Protein AF-A0A6G6X1E9-F1 (afdb_monomer)

Structure (mmCIF, N/CA/C/O backbone):
data_AF-A0A6G6X1E9-F1
#
_entry.id   AF-A0A6G6X1E9-F1
#
loop_
_atom_site.group_PDB
_atom_site.id
_atom_site.type_symbol
_atom_site.label_atom_id
_atom_site.label_alt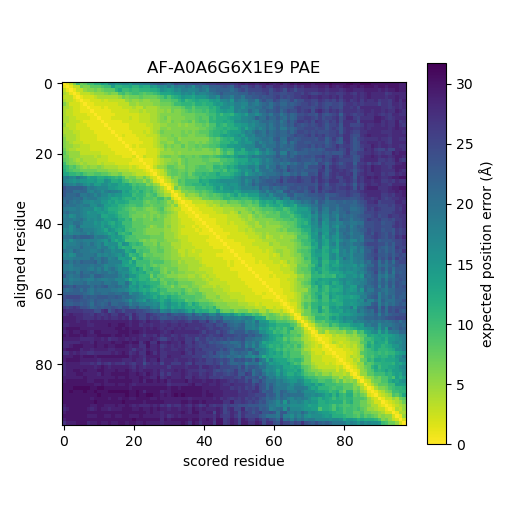_id
_atom_site.label_comp_id
_atom_site.label_asym_id
_atom_site.label_entity_id
_atom_site.label_seq_id
_atom_site.pdbx_PDB_ins_code
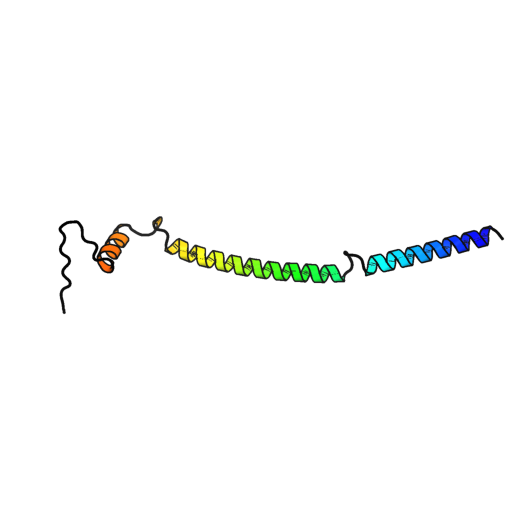_atom_site.Cartn_x
_atom_site.Cartn_y
_atom_site.Cartn_z
_atom_site.occupancy
_atom_site.B_iso_or_equiv
_atom_site.auth_seq_id
_atom_site.auth_comp_id
_atom_site.auth_asym_id
_atom_site.auth_atom_id
_atom_site.pdbx_PDB_model_num
ATOM 1 N N . MET A 1 1 ? 31.049 8.011 -52.464 1.00 60.09 1 MET A N 1
ATOM 2 C CA . MET A 1 1 ? 31.344 7.150 -51.288 1.00 60.09 1 MET A CA 1
ATOM 3 C C . MET A 1 1 ? 30.908 7.737 -49.945 1.00 60.09 1 MET A C 1
ATOM 5 O O . MET A 1 1 ? 30.488 6.960 -49.102 1.00 60.09 1 MET A O 1
ATOM 9 N N . VAL A 1 2 ? 30.981 9.057 -49.725 1.00 70.56 2 VAL A N 1
ATOM 10 C CA . VAL A 1 2 ? 30.655 9.686 -48.423 1.00 70.56 2 VAL A CA 1
ATOM 11 C C . VAL A 1 2 ? 29.183 9.516 -48.015 1.00 70.56 2 VAL A C 1
ATOM 13 O O . VAL A 1 2 ? 28.923 9.141 -46.879 1.00 70.56 2 VAL A O 1
ATOM 16 N N . LYS A 1 3 ? 28.230 9.669 -48.950 1.00 74.31 3 LYS A N 1
ATOM 17 C CA . LYS A 1 3 ? 26.788 9.488 -48.675 1.00 74.31 3 LYS A CA 1
ATOM 18 C C . LYS A 1 3 ? 26.457 8.093 -48.114 1.00 74.31 3 LYS A C 1
ATOM 20 O O . LYS A 1 3 ? 25.870 7.985 -47.052 1.00 74.31 3 LYS A O 1
ATOM 25 N N . ARG A 1 4 ? 26.991 7.030 -48.733 1.00 81.00 4 ARG A N 1
ATOM 26 C CA . ARG A 1 4 ? 26.805 5.638 -48.273 1.00 81.00 4 ARG A CA 1
ATOM 27 C C . ARG A 1 4 ? 27.369 5.370 -46.872 1.00 81.00 4 ARG A C 1
ATOM 29 O O . ARG A 1 4 ? 26.859 4.503 -46.179 1.00 81.00 4 ARG A O 1
ATOM 36 N N . LYS A 1 5 ? 28.436 6.070 -46.463 1.00 83.56 5 LYS A N 1
ATOM 37 C CA . LYS A 1 5 ? 29.004 5.942 -45.109 1.00 83.56 5 LYS A CA 1
ATOM 38 C C . LYS A 1 5 ? 28.134 6.652 -44.070 1.00 83.56 5 LYS A C 1
ATOM 40 O O . LYS A 1 5 ? 27.960 6.119 -42.984 1.00 83.56 5 LYS A O 1
ATOM 45 N N . PHE A 1 6 ? 27.574 7.811 -44.416 1.00 90.94 6 PHE A N 1
ATOM 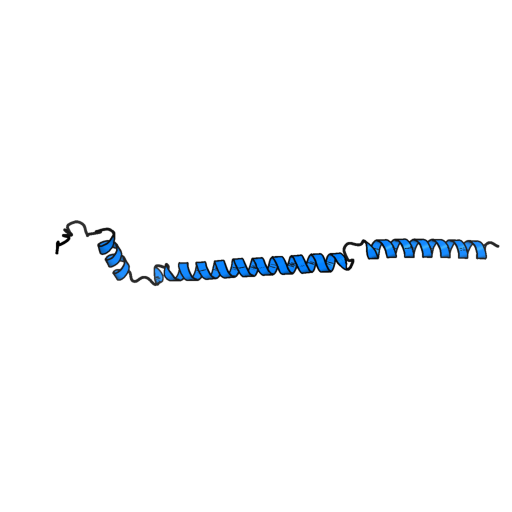46 C CA . PHE A 1 6 ? 26.648 8.546 -43.555 1.00 90.94 6 PHE A CA 1
ATOM 47 C C . PHE A 1 6 ? 25.364 7.747 -43.294 1.00 90.94 6 PHE A C 1
ATOM 49 O O . PHE A 1 6 ? 24.999 7.563 -42.138 1.00 90.94 6 PHE A O 1
ATOM 56 N N . ASP A 1 7 ? 24.758 7.176 -44.339 1.00 90.56 7 ASP A N 1
ATOM 57 C CA . ASP A 1 7 ? 23.531 6.377 -44.203 1.00 90.56 7 ASP A CA 1
ATOM 58 C C . ASP A 1 7 ? 23.735 5.155 -43.288 1.00 90.56 7 ASP A C 1
ATOM 60 O O . ASP A 1 7 ? 22.891 4.852 -42.447 1.00 90.56 7 ASP A O 1
ATOM 64 N N . LEU A 1 8 ? 24.891 4.485 -43.392 1.00 93.25 8 LEU A N 1
ATOM 65 C CA . LEU A 1 8 ? 25.240 3.355 -42.524 1.00 93.25 8 LEU A CA 1
ATOM 66 C C . LEU A 1 8 ? 25.438 3.774 -41.061 1.00 93.25 8 LEU A C 1
ATOM 68 O O . LEU A 1 8 ? 25.020 3.049 -40.160 1.00 93.25 8 LEU A O 1
ATOM 72 N N . ILE A 1 9 ? 26.047 4.937 -40.816 1.00 94.50 9 ILE A N 1
ATOM 73 C CA . ILE A 1 9 ? 26.216 5.476 -39.459 1.00 94.50 9 ILE A CA 1
ATOM 74 C C . ILE A 1 9 ? 24.849 5.799 -38.852 1.00 94.50 9 ILE A C 1
ATOM 76 O O . ILE A 1 9 ? 24.576 5.393 -37.725 1.00 94.50 9 ILE A O 1
ATOM 80 N N . VAL A 1 10 ? 23.974 6.470 -39.604 1.00 94.56 10 VAL A N 1
ATOM 81 C CA . VAL A 1 10 ? 22.617 6.797 -39.145 1.00 94.56 10 VAL A CA 1
ATOM 82 C C . VAL A 1 10 ? 21.832 5.523 -38.830 1.00 94.56 10 VAL A C 1
ATOM 84 O O . VAL A 1 10 ? 21.225 5.434 -37.766 1.00 94.56 10 VAL A O 1
ATOM 87 N N . MET A 1 11 ? 21.903 4.504 -39.692 1.00 95.00 11 MET A N 1
ATOM 88 C CA . MET A 1 11 ? 21.217 3.229 -39.466 1.00 95.00 11 MET A CA 1
ATOM 89 C C . MET A 1 11 ? 21.694 2.527 -38.186 1.00 95.00 11 MET A C 1
ATOM 91 O O . MET A 1 11 ? 20.869 2.061 -37.400 1.00 95.00 11 MET A O 1
ATOM 95 N N . LEU A 1 12 ? 23.008 2.491 -37.938 1.00 96.25 12 LEU A N 1
ATOM 96 C CA . LEU A 1 12 ? 23.573 1.898 -36.721 1.00 96.25 12 LEU A CA 1
ATOM 97 C C . LEU A 1 12 ? 23.166 2.667 -35.460 1.00 96.25 12 LEU A C 1
ATOM 99 O O . LEU A 1 12 ? 22.818 2.050 -34.453 1.00 96.25 12 LEU A O 1
ATOM 103 N N . VAL A 1 13 ? 23.156 4.000 -35.517 1.00 96.38 13 VAL A N 1
ATOM 104 C CA . VAL A 1 13 ? 22.711 4.843 -34.398 1.00 96.38 13 VAL A CA 1
ATOM 105 C C . VAL A 1 13 ? 21.228 4.617 -34.108 1.00 96.38 13 VAL A C 1
ATOM 107 O O . VAL A 1 13 ? 20.861 4.400 -32.954 1.00 96.38 13 VAL A O 1
ATOM 110 N N . CYS A 1 14 ? 20.374 4.595 -35.134 1.00 96.00 14 CYS A N 1
ATOM 111 C CA . CYS A 1 14 ? 18.950 4.307 -34.971 1.00 96.00 14 CYS A CA 1
ATOM 112 C C . CYS A 1 14 ? 18.715 2.917 -34.368 1.00 96.00 14 CYS A C 1
ATOM 114 O O . CYS A 1 14 ? 17.898 2.777 -33.460 1.00 96.00 14 CYS A O 1
ATOM 116 N N . MET A 1 15 ? 19.453 1.901 -34.818 1.00 96.44 15 MET A N 1
ATOM 117 C CA . MET A 1 15 ? 19.347 0.544 -34.280 1.00 96.44 15 MET A CA 1
ATOM 118 C C . MET A 1 15 ? 19.793 0.470 -32.811 1.00 96.44 15 MET A C 1
ATOM 120 O O . MET A 1 15 ? 19.125 -0.173 -32.001 1.00 96.44 15 MET A O 1
ATOM 124 N N . GLY A 1 16 ? 20.863 1.179 -32.442 1.00 96.50 16 GLY A N 1
ATOM 125 C CA . GLY A 1 16 ? 21.309 1.296 -31.052 1.00 96.50 16 GLY A CA 1
ATOM 126 C C . GLY A 1 16 ? 20.283 1.995 -30.156 1.00 96.50 16 GLY A C 1
ATOM 127 O O . GLY A 1 16 ? 19.992 1.512 -29.063 1.00 96.50 16 GLY A O 1
ATOM 128 N N . LEU A 1 17 ? 19.678 3.086 -30.636 1.00 95.62 17 LEU A N 1
ATOM 129 C CA . LEU A 1 17 ? 18.617 3.796 -29.916 1.00 95.62 17 LEU A CA 1
ATOM 130 C C . LEU A 1 17 ? 17.376 2.921 -29.725 1.00 95.62 17 LEU A C 1
ATOM 132 O O . LEU A 1 17 ? 16.846 2.857 -28.620 1.00 95.62 17 LEU A O 1
ATOM 136 N N . LEU A 1 18 ? 16.935 2.209 -30.765 1.00 95.00 18 LEU A N 1
ATOM 137 C CA . LEU A 1 18 ? 15.805 1.280 -30.669 1.00 95.00 18 LEU A CA 1
ATOM 138 C C . LEU A 1 18 ? 16.078 0.153 -29.668 1.00 95.00 18 LEU A C 1
ATOM 140 O O . LEU A 1 18 ? 15.202 -0.166 -28.868 1.00 95.00 18 LEU A O 1
ATOM 144 N N . GLY A 1 19 ? 17.291 -0.407 -29.660 1.00 94.50 19 GLY A N 1
ATOM 145 C CA . GLY A 1 19 ? 17.698 -1.403 -28.667 1.00 94.50 19 GLY A CA 1
ATOM 146 C C . GLY A 1 19 ? 17.699 -0.844 -27.242 1.00 94.50 19 GLY A C 1
ATOM 147 O O . GLY A 1 19 ? 17.144 -1.465 -26.338 1.00 94.50 19 GLY A O 1
ATOM 148 N N . TYR A 1 20 ? 18.254 0.356 -27.047 1.00 90.94 20 TYR A N 1
ATOM 149 C CA . TYR A 1 20 ? 18.279 1.036 -25.751 1.00 90.94 20 TYR A CA 1
ATOM 150 C C . TYR A 1 20 ? 16.868 1.329 -25.228 1.00 90.94 20 TYR A C 1
ATOM 152 O O . TYR A 1 20 ? 16.547 0.971 -24.095 1.00 90.94 20 TYR A O 1
ATOM 160 N N . PHE A 1 21 ? 16.004 1.923 -26.058 1.00 88.88 21 PHE A N 1
ATOM 161 C CA . PHE A 1 21 ? 14.618 2.211 -25.686 1.00 88.88 21 PHE A CA 1
ATOM 162 C C . PHE A 1 21 ? 13.792 0.938 -25.494 1.00 88.88 21 PHE A C 1
ATOM 164 O O . PHE A 1 21 ? 12.970 0.896 -24.584 1.00 88.88 21 PHE A O 1
ATOM 171 N N . GLY A 1 22 ? 14.025 -0.109 -26.290 1.00 88.88 22 GLY A N 1
ATOM 172 C CA . GLY A 1 22 ? 13.387 -1.413 -26.111 1.00 88.88 22 GLY A CA 1
ATOM 173 C C . GLY A 1 22 ? 13.758 -2.053 -24.772 1.00 88.88 22 GLY A C 1
ATOM 174 O O . GLY A 1 22 ? 12.875 -2.456 -24.017 1.00 88.88 22 GLY A O 1
ATOM 175 N N . TRP A 1 23 ? 15.050 -2.064 -24.427 1.00 86.94 23 TRP A N 1
ATOM 176 C CA . TRP A 1 23 ? 15.535 -2.549 -23.132 1.00 86.94 23 TRP A CA 1
ATOM 177 C C . TRP A 1 23 ? 14.965 -1.731 -21.967 1.00 86.94 23 TRP A C 1
ATOM 179 O O . TRP A 1 23 ? 14.399 -2.294 -21.032 1.00 86.94 23 TRP A O 1
ATOM 189 N N . HIS A 1 24 ? 15.050 -0.400 -22.030 1.00 83.69 24 HIS A N 1
ATOM 190 C CA . HIS A 1 24 ? 14.511 0.476 -20.985 1.00 83.69 24 HIS A CA 1
ATOM 191 C C . HIS A 1 24 ? 12.983 0.425 -20.879 1.00 83.69 24 HIS A C 1
ATOM 193 O O . HIS A 1 24 ? 12.446 0.623 -19.793 1.00 83.69 24 HIS A O 1
ATOM 199 N N . GLY A 1 25 ? 12.279 0.165 -21.980 1.00 79.00 25 GLY A N 1
ATOM 200 C CA . GLY A 1 25 ? 10.834 -0.038 -21.990 1.00 79.00 25 GLY A CA 1
ATOM 201 C C . GLY A 1 25 ? 10.424 -1.376 -21.379 1.00 79.00 25 GLY A C 1
ATOM 202 O O . GLY A 1 25 ? 9.354 -1.457 -20.785 1.00 79.00 25 GLY A O 1
ATOM 203 N N . TYR A 1 26 ? 11.275 -2.401 -21.483 1.00 75.56 26 TYR A N 1
ATOM 204 C CA . TYR A 1 26 ? 11.035 -3.721 -20.899 1.00 75.56 26 TYR A CA 1
ATOM 205 C C . TYR A 1 26 ? 11.419 -3.794 -19.414 1.00 75.56 26 TYR A C 1
ATOM 207 O O . TYR A 1 26 ? 10.653 -4.319 -18.612 1.00 75.56 26 TYR A O 1
ATOM 215 N N . TYR A 1 27 ? 12.545 -3.199 -19.011 1.00 72.62 27 TYR A N 1
ATOM 216 C CA . TYR A 1 27 ? 13.025 -3.185 -17.616 1.00 72.62 27 TYR A CA 1
ATOM 217 C C . TYR A 1 27 ? 12.657 -1.916 -16.833 1.00 72.62 27 TYR A C 1
ATOM 219 O O . TYR A 1 27 ? 13.094 -1.725 -15.698 1.00 72.62 27 TYR A O 1
ATOM 227 N N . GLY A 1 28 ? 11.891 -1.010 -17.435 1.00 68.12 28 GLY A N 1
ATOM 228 C CA . GLY A 1 28 ? 11.519 0.248 -16.811 1.00 68.12 28 GLY A CA 1
ATOM 229 C C . GLY A 1 28 ? 10.524 0.077 -15.656 1.00 68.12 28 GLY A C 1
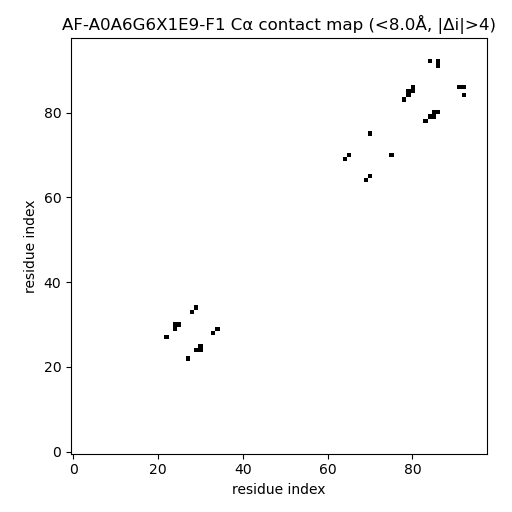ATOM 230 O O . GLY A 1 28 ? 9.716 -0.847 -15.636 1.00 68.12 28 GLY A O 1
ATOM 231 N N . PRO A 1 29 ? 10.461 1.041 -14.725 1.00 61.22 29 PRO A N 1
ATOM 232 C CA . PRO A 1 29 ? 9.520 1.017 -13.600 1.00 61.22 29 PRO A CA 1
ATOM 233 C C . PRO A 1 29 ? 8.032 1.120 -14.007 1.00 61.22 29 PRO A C 1
ATOM 235 O O . PRO A 1 29 ? 7.147 1.139 -13.153 1.00 61.22 29 PRO A O 1
ATOM 238 N N . ARG A 1 30 ? 7.737 1.229 -15.310 1.00 61.53 30 ARG A N 1
ATOM 239 C CA . ARG A 1 30 ? 6.385 1.281 -15.890 1.00 61.53 30 ARG A CA 1
ATOM 240 C C . ARG A 1 30 ? 6.083 0.086 -16.805 1.00 61.53 30 ARG A C 1
ATOM 242 O O . ARG A 1 30 ? 5.042 0.081 -17.461 1.00 61.53 30 ARG A O 1
ATOM 249 N N . SER A 1 31 ? 6.966 -0.909 -16.832 1.00 64.06 31 SER A N 1
ATOM 250 C CA . SER A 1 31 ? 6.735 -2.190 -17.492 1.00 64.06 31 SER A CA 1
ATOM 251 C C . SER A 1 31 ? 5.580 -2.946 -16.837 1.00 64.06 31 SER A C 1
ATOM 253 O O . SER A 1 31 ? 5.269 -2.727 -15.664 1.00 64.06 31 SER A O 1
ATOM 255 N N . PHE A 1 32 ? 4.934 -3.828 -17.601 1.00 60.81 32 PHE A N 1
ATOM 256 C CA . PHE A 1 32 ? 3.727 -4.561 -17.198 1.00 60.81 32 PHE A CA 1
ATOM 257 C C . PHE A 1 32 ? 3.841 -5.236 -15.820 1.00 60.81 32 PHE A C 1
ATOM 259 O O . PHE A 1 32 ? 2.916 -5.136 -15.022 1.00 60.81 32 PHE A O 1
ATOM 266 N N . ASP A 1 33 ? 5.011 -5.774 -15.488 1.00 65.44 33 ASP A N 1
ATOM 267 C CA . ASP A 1 33 ? 5.283 -6.462 -14.220 1.00 65.44 33 ASP A CA 1
ATOM 268 C C . ASP A 1 33 ? 5.090 -5.576 -12.967 1.00 65.44 33 ASP A C 1
ATOM 270 O O . ASP A 1 33 ? 4.582 -6.001 -11.930 1.00 65.44 33 ASP A O 1
ATOM 274 N N . HIS A 1 34 ? 5.406 -4.279 -13.056 1.00 65.56 34 HIS A N 1
ATOM 275 C CA . HIS A 1 34 ? 5.184 -3.360 -11.934 1.00 65.56 34 HIS A CA 1
ATOM 276 C C . HIS A 1 34 ? 3.713 -3.019 -11.723 1.00 65.56 34 HIS A C 1
ATOM 278 O O . HIS A 1 34 ? 3.328 -2.656 -10.611 1.00 65.56 34 HIS A O 1
ATOM 284 N N . ARG A 1 35 ? 2.877 -3.137 -12.758 1.00 68.19 35 ARG A N 1
ATOM 285 C CA . ARG A 1 35 ? 1.438 -2.896 -12.619 1.00 68.19 35 ARG A CA 1
ATOM 286 C C . ARG A 1 35 ? 0.785 -4.002 -11.810 1.00 68.19 35 ARG A C 1
ATOM 288 O O . ARG A 1 35 ? 0.021 -3.685 -10.905 1.00 68.19 35 ARG A O 1
ATOM 295 N N . ASP A 1 36 ? 1.154 -5.249 -12.071 1.00 75.06 36 ASP A N 1
ATOM 296 C CA . ASP A 1 36 ? 0.596 -6.404 -11.369 1.00 75.06 36 ASP A CA 1
ATOM 297 C C . ASP A 1 36 ? 1.043 -6.418 -9.905 1.00 75.06 36 ASP A C 1
ATOM 299 O O . ASP A 1 36 ? 0.222 -6.562 -8.999 1.00 75.06 36 ASP A O 1
ATOM 303 N N . ALA A 1 37 ? 2.321 -6.125 -9.641 1.00 79.81 37 ALA A N 1
ATOM 304 C CA . ALA A 1 37 ? 2.823 -5.983 -8.276 1.00 79.81 37 ALA A CA 1
ATOM 305 C C . ALA A 1 37 ? 2.160 -4.818 -7.513 1.00 79.81 37 ALA A C 1
ATOM 307 O O . ALA A 1 37 ? 1.904 -4.924 -6.310 1.00 79.81 37 ALA A O 1
ATOM 308 N N . LEU A 1 38 ? 1.879 -3.694 -8.183 1.00 81.00 38 LEU A N 1
ATOM 309 C CA . LEU A 1 38 ? 1.158 -2.567 -7.582 1.00 81.00 38 LEU A CA 1
ATOM 310 C C . LEU A 1 38 ? -0.320 -2.892 -7.345 1.00 81.00 38 LEU A C 1
ATOM 312 O O . LEU A 1 38 ? -0.844 -2.540 -6.289 1.00 81.00 38 LEU A O 1
ATOM 316 N N . ALA A 1 39 ? -0.974 -3.585 -8.278 1.00 83.06 39 ALA A N 1
ATOM 317 C CA . ALA A 1 39 ? -2.357 -4.027 -8.139 1.00 83.06 39 ALA A CA 1
ATOM 318 C C . ALA A 1 39 ? -2.508 -5.009 -6.969 1.00 83.06 39 ALA A C 1
ATOM 320 O O . ALA A 1 39 ? -3.358 -4.797 -6.106 1.00 83.06 39 ALA A O 1
ATOM 321 N N . ALA A 1 40 ? -1.614 -5.996 -6.862 1.00 84.56 40 ALA A N 1
ATOM 322 C CA . ALA A 1 40 ? -1.591 -6.944 -5.750 1.00 84.56 40 ALA A CA 1
ATOM 323 C C . ALA A 1 40 ? -1.364 -6.247 -4.396 1.00 84.56 40 ALA A C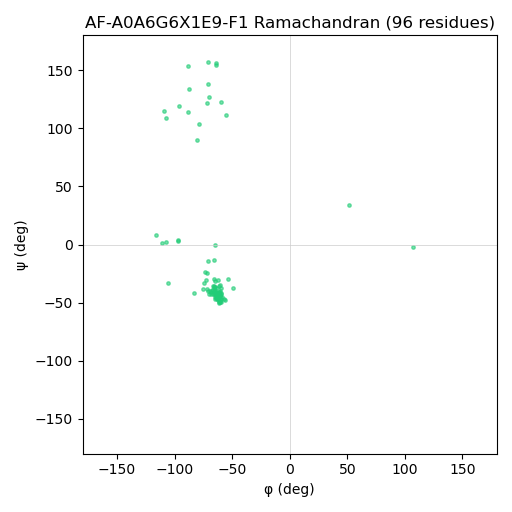 1
ATOM 325 O O . ALA A 1 40 ? -2.017 -6.560 -3.400 1.00 84.56 40 ALA A O 1
ATOM 326 N N . LYS A 1 41 ? -0.472 -5.246 -4.343 1.00 85.56 41 LYS A N 1
ATOM 327 C CA . LYS A 1 41 ? -0.281 -4.426 -3.134 1.00 85.56 41 LYS A CA 1
ATOM 328 C C . LYS A 1 41 ? -1.534 -3.626 -2.785 1.00 85.56 41 LYS A C 1
ATOM 330 O O . LYS A 1 41 ? -1.884 -3.553 -1.609 1.00 85.56 41 LYS A O 1
ATOM 335 N N . ALA A 1 42 ? -2.197 -3.031 -3.774 1.00 90.44 42 ALA A N 1
ATOM 336 C CA . ALA A 1 42 ? -3.426 -2.274 -3.559 1.00 90.44 42 ALA A CA 1
ATOM 337 C C . ALA A 1 42 ? -4.551 -3.172 -3.022 1.00 90.44 42 ALA A C 1
ATOM 339 O O . ALA A 1 42 ? -5.213 -2.806 -2.052 1.00 90.44 42 ALA A O 1
ATOM 340 N N . GLU A 1 43 ? -4.719 -4.369 -3.587 1.00 92.06 43 GLU A N 1
ATOM 341 C CA . GLU A 1 43 ? -5.683 -5.362 -3.106 1.00 92.06 43 GLU A CA 1
ATOM 342 C C . GLU A 1 43 ? -5.387 -5.779 -1.658 1.00 92.06 43 GLU A C 1
ATOM 344 O O . GLU A 1 43 ? -6.261 -5.690 -0.794 1.00 92.06 43 GLU A O 1
ATOM 349 N N . ALA A 1 44 ? -4.134 -6.127 -1.352 1.00 92.06 44 ALA A N 1
ATOM 350 C CA . ALA A 1 44 ? -3.727 -6.493 0.003 1.00 92.06 44 ALA A CA 1
ATOM 351 C C . ALA A 1 44 ? -3.964 -5.362 1.022 1.00 92.06 44 ALA A C 1
ATOM 353 O O . ALA A 1 44 ? -4.340 -5.621 2.168 1.00 92.06 44 ALA A O 1
ATOM 354 N N . LEU A 1 45 ? -3.755 -4.100 0.630 1.00 91.38 45 LEU A N 1
ATOM 355 C CA . LEU A 1 45 ? -4.060 -2.947 1.481 1.00 91.38 45 LEU A CA 1
ATOM 356 C C . LEU A 1 45 ? -5.569 -2.776 1.688 1.00 91.38 45 LEU A C 1
ATOM 358 O O . LEU A 1 45 ? -5.990 -2.521 2.816 1.00 91.38 45 LEU A O 1
ATOM 362 N N . ASN A 1 46 ? -6.382 -2.959 0.648 1.00 91.31 46 ASN A N 1
ATOM 363 C CA . ASN A 1 46 ? -7.840 -2.874 0.759 1.00 91.31 46 ASN A CA 1
ATOM 364 C C . ASN A 1 46 ? -8.401 -3.921 1.728 1.00 91.31 46 ASN A C 1
ATOM 366 O O . ASN A 1 46 ? -9.251 -3.588 2.555 1.00 91.31 46 ASN A O 1
ATOM 370 N N . VAL A 1 47 ? -7.877 -5.150 1.698 1.00 93.00 47 VAL A N 1
ATOM 371 C CA . VAL A 1 47 ? -8.253 -6.202 2.659 1.00 93.00 47 VAL A CA 1
ATOM 372 C C . VAL A 1 47 ? -7.932 -5.779 4.097 1.00 93.00 47 VAL A C 1
ATOM 374 O O . VAL A 1 47 ? -8.766 -5.935 4.989 1.00 93.00 47 VAL A O 1
ATOM 377 N N . LYS A 1 48 ? -6.760 -5.177 4.336 1.00 91.88 48 LYS A N 1
ATOM 378 C CA . LYS A 1 48 ? -6.390 -4.667 5.670 1.00 91.88 48 LYS A CA 1
ATOM 379 C C . LYS A 1 48 ? -7.313 -3.544 6.135 1.00 91.88 48 LYS A C 1
ATOM 381 O O . LYS A 1 48 ? -7.713 -3.527 7.295 1.00 91.88 48 LYS A O 1
ATOM 386 N N . VAL A 1 49 ? -7.662 -2.621 5.240 1.00 93.31 49 VAL A N 1
ATOM 387 C CA . VAL A 1 49 ? -8.592 -1.527 5.550 1.00 93.31 49 VAL A CA 1
ATOM 388 C C . VAL A 1 49 ? -9.968 -2.076 5.921 1.00 93.31 49 VAL A C 1
ATOM 390 O O . VAL A 1 49 ? -10.552 -1.604 6.894 1.00 93.31 49 VAL A O 1
ATOM 393 N N . ALA A 1 50 ? -10.468 -3.079 5.193 1.00 93.38 50 ALA A N 1
ATOM 394 C CA . ALA A 1 50 ? -11.738 -3.726 5.511 1.00 93.38 50 ALA A CA 1
ATOM 395 C C . ALA A 1 50 ? -11.711 -4.359 6.913 1.00 93.38 50 ALA A C 1
ATOM 397 O O . ALA A 1 50 ? -12.566 -4.044 7.736 1.00 93.38 50 ALA A O 1
ATOM 398 N N . ALA A 1 51 ? -10.671 -5.138 7.227 1.00 93.44 51 ALA A N 1
ATOM 399 C CA . ALA A 1 51 ? -10.528 -5.777 8.536 1.00 93.44 51 ALA A CA 1
ATOM 400 C C . ALA A 1 51 ? -10.479 -4.762 9.695 1.00 93.44 51 ALA A C 1
ATOM 402 O O . ALA A 1 51 ? -11.205 -4.898 10.679 1.00 93.44 51 ALA A O 1
ATOM 403 N N . ILE A 1 52 ? -9.671 -3.703 9.562 1.00 93.94 52 ILE A N 1
ATOM 404 C CA . ILE A 1 52 ? -9.557 -2.652 10.589 1.00 93.94 52 ILE A CA 1
ATOM 405 C C . ILE A 1 52 ? -10.882 -1.893 10.743 1.00 93.94 52 ILE A C 1
ATOM 407 O O . ILE A 1 52 ? -11.264 -1.501 11.848 1.00 93.94 52 ILE A O 1
ATOM 411 N N . ARG A 1 53 ? -11.608 -1.670 9.642 1.00 93.69 53 ARG A N 1
ATOM 412 C CA . ARG A 1 53 ? -12.911 -1.000 9.676 1.00 93.69 53 ARG A CA 1
ATOM 413 C C . ARG A 1 53 ? -13.955 -1.837 10.412 1.00 93.69 53 ARG A C 1
ATOM 415 O O . ARG A 1 53 ? -14.717 -1.268 11.196 1.00 93.69 53 ARG A O 1
ATOM 422 N N . ASP A 1 54 ? -13.963 -3.147 10.200 1.00 93.00 54 ASP A N 1
ATOM 423 C CA . ASP A 1 54 ? -14.863 -4.065 10.900 1.00 93.00 54 ASP A CA 1
ATOM 424 C C . ASP A 1 54 ? -14.558 -4.105 12.401 1.00 93.00 54 ASP A C 1
ATOM 426 O O . ASP A 1 54 ? -15.474 -4.011 13.225 1.00 93.00 54 ASP A O 1
ATOM 430 N N . GLU A 1 55 ? -13.275 -4.145 12.770 1.00 92.38 55 GLU A N 1
ATOM 431 C CA . GLU A 1 55 ? -12.841 -4.069 14.167 1.00 92.38 55 GLU A CA 1
ATOM 432 C C . GLU A 1 55 ? -13.276 -2.749 14.817 1.00 92.38 55 GLU A C 1
ATOM 434 O O . GLU A 1 55 ? -13.890 -2.751 15.890 1.00 92.38 55 GLU A O 1
ATOM 439 N N . ARG A 1 56 ? -13.058 -1.619 14.131 1.00 93.88 56 ARG A N 1
ATOM 440 C CA . ARG A 1 56 ? -13.528 -0.303 14.583 1.00 93.88 56 ARG A CA 1
ATOM 441 C C . ARG A 1 56 ? -15.038 -0.313 14.812 1.00 93.88 56 ARG A C 1
ATOM 443 O O . ARG A 1 56 ? -15.481 0.130 15.865 1.00 93.88 56 ARG A O 1
ATOM 450 N N . GLN A 1 57 ? -15.831 -0.828 13.874 1.00 91.88 57 GLN A N 1
ATOM 451 C CA . GLN A 1 57 ? -17.291 -0.880 14.019 1.00 91.88 57 GLN A CA 1
ATOM 452 C C . GLN A 1 57 ? -17.745 -1.804 15.155 1.00 91.88 57 GLN A C 1
ATOM 454 O O . GLN A 1 57 ? -18.751 -1.536 15.816 1.00 91.88 57 GLN A O 1
ATOM 459 N N . ALA A 1 58 ? -17.048 -2.915 15.392 1.00 89.75 58 ALA A N 1
ATOM 460 C CA . ALA A 1 58 ? -17.332 -3.789 16.526 1.00 89.75 58 ALA A CA 1
ATOM 461 C C . ALA A 1 58 ? -17.052 -3.077 17.860 1.00 89.75 58 ALA A C 1
ATOM 463 O O . ALA A 1 58 ? -17.872 -3.141 18.779 1.00 89.75 58 ALA A O 1
ATOM 464 N N . LEU A 1 59 ? -15.932 -2.359 17.949 1.00 88.69 59 LEU A N 1
ATOM 465 C CA . LEU A 1 59 ? -15.569 -1.564 19.121 1.00 88.69 59 LEU A CA 1
ATOM 466 C C . LEU A 1 59 ? -16.524 -0.389 19.334 1.00 88.69 59 LEU A C 1
ATOM 468 O O . LEU A 1 59 ? -16.971 -0.179 20.455 1.00 88.69 59 LEU A O 1
ATOM 472 N N . GLU A 1 60 ? -16.907 0.329 18.281 1.00 87.00 60 GLU A N 1
ATOM 473 C CA . GLU A 1 60 ? -17.898 1.405 18.367 1.00 87.00 60 GLU A CA 1
ATOM 474 C C . GLU A 1 60 ? -19.245 0.907 18.875 1.00 87.00 60 GLU A C 1
ATOM 476 O O . GLU A 1 60 ? -19.842 1.555 19.731 1.00 87.00 60 GLU A O 1
ATOM 481 N N . ARG A 1 61 ? -19.702 -0.263 18.411 1.00 83.19 61 ARG A N 1
ATOM 482 C CA . ARG A 1 61 ? -20.918 -0.895 18.938 1.00 83.19 61 ARG A CA 1
ATOM 483 C C . ARG A 1 61 ? -20.778 -1.193 20.428 1.00 83.19 61 ARG A C 1
ATOM 485 O O . ARG A 1 61 ? -21.636 -0.783 21.203 1.00 83.19 61 ARG A O 1
ATOM 492 N N . LYS A 1 62 ? -19.673 -1.811 20.854 1.00 80.44 62 LYS A N 1
ATOM 493 C CA . LYS A 1 62 ? -19.406 -2.069 22.282 1.00 80.44 62 LYS A CA 1
ATOM 494 C C . LYS A 1 62 ? -19.363 -0.782 23.109 1.00 80.44 62 LYS A C 1
ATOM 496 O O . LYS A 1 62 ? -19.989 -0.717 24.158 1.00 80.44 62 LYS A O 1
ATOM 501 N N . VAL A 1 63 ? -18.675 0.253 22.632 1.00 82.25 63 VAL A N 1
ATOM 502 C CA . VAL A 1 63 ? -18.598 1.554 23.312 1.00 82.25 63 VAL A CA 1
ATOM 503 C C . VAL A 1 63 ? -19.968 2.220 23.369 1.00 82.25 63 VAL A C 1
ATOM 505 O O . VAL A 1 63 ? -20.309 2.788 24.398 1.00 82.25 63 VAL A O 1
ATOM 508 N N . SER A 1 64 ? -20.774 2.128 22.308 1.00 75.12 64 SER A N 1
ATOM 509 C CA . SER A 1 64 ? -22.131 2.682 22.302 1.00 75.12 64 SER A CA 1
ATOM 510 C C . SER A 1 64 ? -23.024 2.043 23.366 1.00 75.12 64 SER A C 1
ATOM 512 O O . SER A 1 64 ? -23.780 2.758 24.009 1.00 75.12 64 SER A O 1
ATOM 514 N N . LEU A 1 65 ? -22.861 0.740 23.625 1.00 70.81 65 LEU A N 1
ATOM 515 C CA . LEU A 1 65 ? -23.560 0.025 24.699 1.00 70.81 65 LEU A CA 1
ATOM 516 C C . LEU A 1 65 ? -23.059 0.402 26.103 1.00 70.81 65 LEU A C 1
ATOM 518 O O . LEU A 1 65 ? -23.796 0.261 27.069 1.00 70.81 65 LEU A O 1
ATOM 522 N N . MET A 1 66 ? -21.817 0.879 26.224 1.00 66.81 66 MET A N 1
ATOM 523 C CA . MET A 1 66 ? -21.204 1.296 27.493 1.00 66.81 66 MET A CA 1
ATOM 524 C C . MET A 1 66 ? -21.286 2.811 27.733 1.00 66.81 66 ME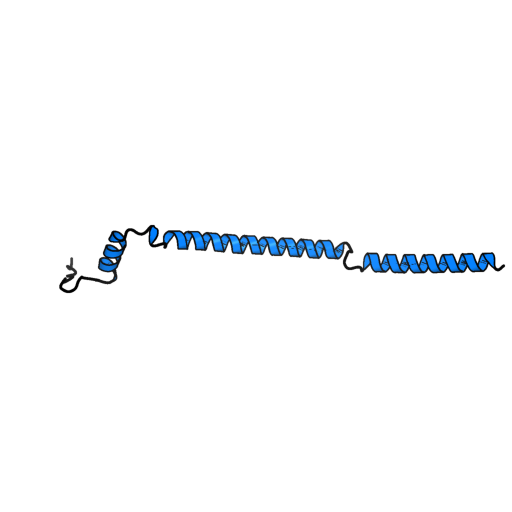T A C 1
ATOM 526 O O . MET A 1 66 ? -20.727 3.307 28.711 1.00 66.81 66 MET A O 1
ATOM 530 N N . ARG A 1 67 ? -21.925 3.581 26.840 1.00 66.62 67 ARG A N 1
ATOM 531 C CA . ARG A 1 67 ? -22.002 5.036 26.989 1.00 66.62 67 ARG A CA 1
ATOM 532 C C . ARG A 1 67 ? -22.962 5.396 28.134 1.00 66.62 67 ARG A C 1
ATOM 534 O O . ARG A 1 67 ? -24.150 5.112 28.034 1.00 66.62 67 ARG A O 1
ATOM 541 N N . PRO A 1 68 ? -22.497 6.118 29.168 1.00 59.69 68 PRO A N 1
ATOM 542 C CA . PRO A 1 68 ? -23.323 6.489 30.320 1.00 59.69 68 PRO A CA 1
ATOM 543 C C . PRO A 1 68 ? -24.470 7.452 29.976 1.00 59.69 68 PRO A C 1
ATOM 545 O O . PRO A 1 68 ? -25.389 7.608 30.759 1.00 59.69 68 PRO A O 1
ATOM 548 N N . GLN A 1 69 ? -24.462 8.068 28.790 1.00 57.97 69 GLN A N 1
ATOM 549 C CA . GLN A 1 69 ? -25.566 8.909 28.309 1.00 57.97 69 GLN A CA 1
ATOM 550 C C . GLN A 1 69 ? -26.831 8.106 27.948 1.00 57.97 69 GLN A C 1
ATOM 552 O O . GLN A 1 69 ? -27.885 8.709 27.783 1.00 57.97 69 GLN A O 1
ATOM 557 N N . SER A 1 70 ? -26.736 6.774 27.822 1.00 55.28 70 SER A N 1
ATOM 558 C CA . SER A 1 70 ? -27.888 5.870 27.678 1.00 55.28 70 SER A CA 1
ATOM 559 C C . SER A 1 70 ? -28.111 4.970 28.896 1.00 55.28 70 SER A C 1
ATOM 561 O O . SER A 1 70 ? -28.991 4.115 28.846 1.00 55.28 70 SER A O 1
ATOM 563 N N . ILE A 1 71 ? -27.294 5.097 29.947 1.00 61.00 71 ILE A N 1
ATOM 564 C CA . ILE A 1 71 ? -27.459 4.326 31.181 1.00 61.00 71 ILE A CA 1
ATOM 565 C C . ILE A 1 71 ? -28.242 5.202 32.149 1.00 61.00 71 ILE A C 1
ATOM 567 O O . ILE A 1 71 ? -27.805 6.300 32.485 1.00 61.00 71 ILE A O 1
ATOM 571 N N . ASP A 1 72 ? -29.411 4.716 32.556 1.00 62.72 72 ASP A N 1
ATOM 572 C CA . ASP A 1 72 ? -30.245 5.377 33.550 1.00 62.72 72 ASP A CA 1
ATOM 573 C C . ASP A 1 72 ? -29.454 5.504 34.869 1.00 62.72 72 ASP A C 1
ATOM 575 O O . ASP A 1 72 ? -28.963 4.484 35.371 1.00 62.72 72 ASP A O 1
ATOM 579 N N . PRO A 1 73 ? -29.266 6.717 35.422 1.00 68.12 73 PRO A N 1
ATOM 580 C CA . PRO A 1 73 ? -28.601 6.896 36.709 1.00 68.12 73 PRO A CA 1
ATOM 581 C C . PRO A 1 73 ? -29.221 6.047 37.830 1.00 68.12 73 PRO A C 1
ATOM 583 O O . PRO A 1 73 ? -28.470 5.600 38.698 1.00 68.12 73 PRO A O 1
ATOM 586 N N . ASP A 1 74 ? -30.522 5.739 37.774 1.00 68.69 74 ASP A N 1
ATOM 587 C CA . ASP A 1 74 ? -31.177 4.868 38.760 1.00 68.69 74 ASP A CA 1
ATOM 588 C C . ASP A 1 74 ? -30.701 3.408 38.632 1.00 68.69 74 ASP A C 1
ATOM 590 O O . ASP A 1 74 ? -30.392 2.761 39.633 1.00 68.69 74 ASP A O 1
ATOM 594 N N . MET A 1 75 ? -30.516 2.900 37.405 1.00 70.00 75 MET A N 1
ATOM 595 C CA . MET A 1 75 ? -29.926 1.570 37.178 1.00 70.00 75 MET A CA 1
ATOM 596 C C . MET A 1 75 ? -28.467 1.485 37.642 1.00 70.00 75 MET A C 1
ATOM 598 O O . MET A 1 75 ? -27.994 0.418 38.041 1.00 70.00 75 MET A O 1
ATOM 602 N N . LEU A 1 76 ? -27.732 2.594 37.557 1.00 71.19 76 LEU A N 1
ATOM 603 C CA . LEU A 1 76 ? -26.338 2.675 37.990 1.00 71.19 76 LEU A CA 1
ATOM 604 C C . LEU A 1 76 ? -26.245 2.645 39.525 1.00 71.19 76 LEU A C 1
ATOM 606 O O . LEU A 1 76 ? -25.370 1.968 40.069 1.00 71.19 76 LEU A O 1
ATOM 610 N N . ASP A 1 77 ? -27.180 3.309 40.210 1.00 69.50 77 ASP A N 1
ATOM 611 C CA . ASP A 1 77 ? -27.314 3.284 41.672 1.00 69.50 77 ASP A CA 1
ATOM 612 C C . ASP A 1 77 ? -27.755 1.895 42.176 1.00 69.50 77 ASP A C 1
ATOM 614 O O . ASP A 1 77 ? -27.209 1.387 43.159 1.00 69.50 77 ASP A O 1
ATOM 618 N N . GLU A 1 78 ? -28.664 1.216 41.463 1.00 66.75 78 GLU A N 1
ATOM 619 C CA . GLU A 1 78 ? -29.025 -0.178 41.761 1.00 66.75 78 GLU A CA 1
ATOM 620 C C . GLU A 1 78 ? -27.838 -1.134 41.600 1.00 66.75 78 GLU A C 1
ATOM 622 O O . G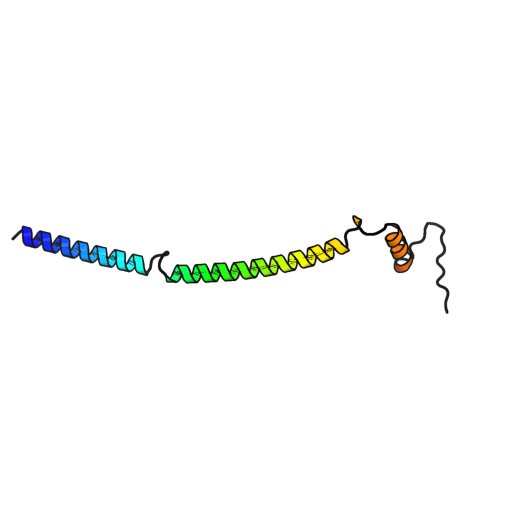LU A 1 78 ? -27.578 -1.938 42.497 1.00 66.75 78 GLU A O 1
ATOM 627 N N . LEU A 1 79 ? -27.075 -1.027 40.505 1.00 69.19 79 LEU A N 1
ATOM 628 C CA . LEU A 1 79 ? -25.915 -1.891 40.270 1.00 69.19 79 LEU A CA 1
ATOM 629 C C . LEU A 1 79 ? -24.800 -1.641 41.299 1.00 69.19 79 LEU A C 1
ATOM 631 O O . LEU A 1 79 ? -24.128 -2.585 41.731 1.00 69.19 79 LEU A O 1
ATOM 635 N N . ALA A 1 80 ? -24.606 -0.386 41.714 1.00 70.75 80 ALA A N 1
ATOM 636 C CA . ALA A 1 80 ? -23.671 -0.029 42.776 1.00 70.75 80 ALA A CA 1
ATOM 637 C C . ALA A 1 80 ? -24.107 -0.620 44.127 1.00 70.75 80 ALA A C 1
ATOM 639 O O . ALA A 1 80 ? -23.291 -1.240 44.813 1.00 70.75 80 ALA A O 1
ATOM 640 N N . ARG A 1 81 ? -25.394 -0.527 44.481 1.00 71.00 81 ARG A N 1
ATOM 641 C CA . ARG A 1 81 ? -25.930 -1.163 45.694 1.00 71.00 81 ARG A CA 1
ATOM 642 C C . ARG A 1 81 ? -25.831 -2.686 45.653 1.00 71.00 81 ARG A C 1
ATOM 644 O O . ARG A 1 81 ? -25.417 -3.282 46.640 1.00 71.00 81 ARG A O 1
ATOM 651 N N . SER A 1 82 ? -26.162 -3.323 44.529 1.00 66.06 82 SER A N 1
ATOM 652 C CA . SER A 1 82 ? -26.203 -4.788 44.430 1.00 66.06 82 SER A CA 1
ATOM 653 C C . SER A 1 82 ? -24.822 -5.440 44.365 1.00 66.06 82 SER A C 1
ATOM 655 O O . SER A 1 82 ? -24.655 -6.575 44.808 1.00 66.06 82 SER A O 1
ATOM 657 N N . THR A 1 83 ? -23.847 -4.761 43.753 1.00 65.62 83 THR A N 1
ATOM 658 C CA . THR A 1 83 ? -22.542 -5.355 43.410 1.00 65.62 83 THR A CA 1
ATOM 659 C C . THR A 1 83 ? -21.424 -4.874 44.328 1.00 65.62 83 THR A C 1
ATOM 661 O O . THR A 1 83 ? -20.496 -5.631 44.603 1.00 65.62 83 THR A O 1
ATOM 664 N N . LEU A 1 84 ? -21.499 -3.624 44.796 1.00 67.69 84 LEU A N 1
ATOM 665 C CA . LEU A 1 84 ? -20.478 -2.998 45.642 1.00 67.69 84 LEU A CA 1
ATOM 666 C C .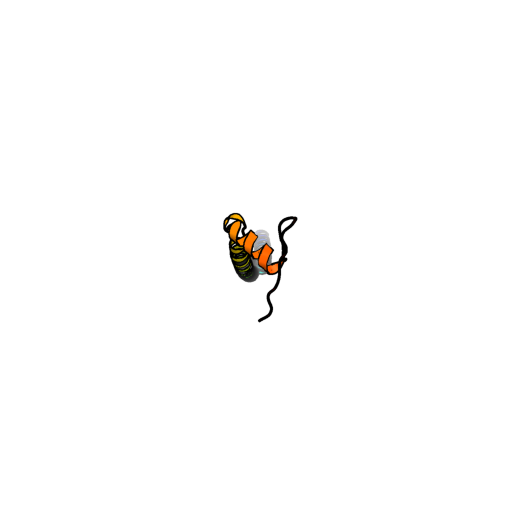 LEU A 1 84 ? -20.932 -2.835 47.101 1.00 67.69 84 LEU A C 1
ATOM 668 O O . LEU A 1 84 ? -20.173 -2.281 47.891 1.00 67.69 84 LEU A O 1
ATOM 672 N N . ASP A 1 85 ? -22.142 -3.298 47.451 1.00 62.31 85 ASP A N 1
ATOM 673 C CA . ASP A 1 85 ? -22.766 -3.113 48.774 1.00 62.31 85 ASP A CA 1
ATOM 674 C C . ASP A 1 85 ? -22.754 -1.629 49.205 1.00 62.31 85 ASP A C 1
ATOM 676 O O . ASP A 1 85 ? -22.559 -1.268 50.367 1.00 62.31 85 ASP A O 1
ATOM 680 N N . PHE A 1 86 ? -22.886 -0.732 48.220 1.00 62.38 86 PHE A N 1
ATOM 681 C CA . PHE A 1 86 ? -22.666 0.698 48.400 1.00 62.38 86 PHE A CA 1
ATOM 682 C C . PHE A 1 86 ? -23.904 1.356 49.030 1.00 62.38 86 PHE A C 1
ATOM 684 O O . PHE A 1 86 ? -24.825 1.777 48.335 1.00 62.38 86 PHE A O 1
ATOM 691 N N . GLY A 1 87 ? -23.946 1.417 50.362 1.00 61.53 87 GLY A N 1
ATOM 692 C CA . GLY A 1 87 ? -24.977 2.126 51.131 1.00 61.53 87 GLY A CA 1
ATOM 693 C C . GLY A 1 87 ? -24.636 3.601 51.375 1.00 61.53 87 GLY A C 1
ATOM 694 O O . GLY A 1 87 ? -23.464 3.985 51.429 1.00 61.53 87 GLY A O 1
ATOM 695 N N . LYS A 1 88 ? -25.654 4.453 51.564 1.00 61.25 88 LYS A N 1
ATOM 696 C CA . LYS A 1 88 ? -25.433 5.830 52.050 1.00 61.25 88 LYS A CA 1
ATOM 697 C C . LYS A 1 88 ? -24.843 5.798 53.475 1.00 61.25 88 LYS A C 1
ATOM 699 O O . LYS A 1 88 ? -25.059 4.822 54.195 1.00 61.25 88 LYS A O 1
ATOM 704 N N . PRO A 1 89 ? -24.131 6.848 53.935 1.00 52.66 89 PRO A N 1
ATOM 705 C CA . PRO A 1 89 ? -23.616 6.890 55.304 1.00 52.66 89 PRO A CA 1
ATOM 706 C C . PRO A 1 89 ? -24.760 6.699 56.316 1.00 52.66 89 PRO A C 1
ATOM 708 O O . PRO A 1 89 ? -25.629 7.561 56.429 1.00 52.66 89 PRO A O 1
ATOM 711 N N . GLY A 1 90 ? -24.773 5.562 57.021 1.00 60.41 90 GLY A N 1
ATOM 712 C CA . GLY A 1 90 ? -25.810 5.196 57.998 1.00 60.41 90 GLY A CA 1
ATOM 713 C C . GLY A 1 90 ? -26.797 4.099 57.565 1.00 60.41 90 GLY A C 1
ATOM 714 O O . GLY A 1 90 ? -27.633 3.711 58.376 1.00 60.41 90 GLY A O 1
ATOM 715 N N . GLU A 1 91 ? -26.711 3.574 56.339 1.00 57.91 91 GLU A N 1
ATOM 716 C CA . GLU A 1 91 ? -27.514 2.425 55.886 1.00 57.91 91 GLU A CA 1
ATOM 717 C C . GLU A 1 91 ? -26.831 1.090 56.232 1.00 57.91 91 GLU A C 1
ATOM 719 O O . GLU A 1 91 ? -25.633 0.920 56.011 1.00 57.91 91 GLU A O 1
ATOM 724 N N . LEU A 1 92 ? -27.594 0.135 56.777 1.00 60.28 92 LEU A N 1
ATOM 725 C CA . LEU A 1 92 ? -27.111 -1.194 57.163 1.00 60.28 92 LEU A CA 1
ATOM 726 C C . LEU A 1 92 ? -27.649 -2.227 56.163 1.00 60.28 92 LEU A C 1
ATOM 728 O O . LEU A 1 92 ? -28.846 -2.512 56.160 1.00 60.28 92 LEU A O 1
ATOM 732 N N . ILE A 1 93 ? -26.784 -2.775 55.304 1.00 62.84 93 ILE A N 1
ATOM 733 C CA . ILE A 1 93 ? -27.185 -3.799 54.331 1.00 62.84 93 ILE A CA 1
ATOM 734 C C . ILE A 1 93 ? -27.060 -5.175 54.992 1.00 62.84 93 ILE A C 1
ATOM 736 O O . ILE A 1 93 ? -25.972 -5.614 55.360 1.00 62.84 93 ILE A O 1
ATOM 740 N N . VAL A 1 94 ? -28.196 -5.848 55.188 1.00 65.06 94 VAL A N 1
ATOM 741 C CA . VAL A 1 94 ? -28.258 -7.188 55.787 1.00 65.06 94 VAL A CA 1
ATOM 742 C C . VAL A 1 94 ? -28.633 -8.194 54.710 1.00 65.06 94 VAL A C 1
ATOM 744 O O . VAL A 1 94 ? -29.746 -8.185 54.187 1.00 65.06 94 VAL A O 1
ATOM 747 N N . LYS A 1 95 ? -27.705 -9.099 54.401 1.00 62.53 95 LYS A N 1
ATOM 748 C CA . LYS A 1 95 ? -27.957 -10.229 53.509 1.00 62.53 95 LYS A CA 1
ATOM 749 C C . LYS A 1 95 ? -28.712 -11.305 54.290 1.00 62.53 95 LYS A C 1
ATOM 751 O O . LYS A 1 95 ? -28.121 -11.985 55.127 1.00 62.53 95 LYS A O 1
ATOM 756 N N . LEU A 1 96 ? -30.020 -11.423 54.062 1.00 70.75 96 LEU A N 1
ATOM 757 C CA . LEU A 1 96 ? -30.818 -12.461 54.710 1.00 70.75 96 LEU A CA 1
ATOM 758 C C . LEU A 1 96 ? -30.440 -13.842 54.141 1.00 70.75 96 LEU A C 1
ATOM 760 O O . LEU A 1 96 ? -30.441 -14.010 52.918 1.00 70.75 96 LEU A O 1
ATOM 764 N N . PRO A 1 97 ? -30.091 -14.818 54.996 1.00 63.25 97 PRO A N 1
ATOM 765 C CA . PRO A 1 97 ? -29.933 -16.201 54.576 1.00 63.25 97 PRO A CA 1
ATOM 766 C C . PRO A 1 97 ? -31.312 -16.796 54.267 1.00 63.25 97 PRO A C 1
ATOM 768 O O . PRO A 1 97 ? -32.265 -16.560 55.011 1.00 63.25 97 PRO A O 1
ATOM 771 N N . ASN A 1 98 ? -31.399 -17.562 53.180 1.00 56.72 98 ASN A N 1
ATOM 772 C CA . ASN A 1 98 ? -32.463 -18.555 53.028 1.00 56.72 98 ASN A CA 1
ATOM 773 C C . ASN A 1 98 ? -32.153 -19.756 53.920 1.00 56.72 98 ASN A C 1
ATOM 775 O O . ASN A 1 98 ? -30.974 -20.185 53.905 1.00 56.72 98 ASN A O 1
#

Secondary structure (DSSP, 8-state):
-HHHHHHHHHHHHHHHHHHHHHHHHHHSTTSHHHHHHHHHHHHHHHHHHHHHHHHHHHHHHHHHHT-GGGS-HHHHHHHHHHHH----TT--------

Sequence (98 aa):
MVKRKFDLIVMLVCMGLLGYFGWHGYYGPRSFDHRDALAAKAEALNVKVAAIRDERQALERKVSLMRPQSIDPDMLDELARSTLDFGKPGELIVKLPN

Radius of gyration: 38.49 Å; Cα contacts (8 Å, |Δi|>4): 17; chains: 1; bounding box: 64×28×109 Å

Solvent-accessible surface area (backbone atoms only — not comparable to full-atom values): 5836 Å² total; per-residue (Å²): 116,69,70,66,55,52,54,52,51,52,51,53,51,53,53,50,50,52,51,51,52,50,49,49,55,62,74,32,92,80,17,72,69,51,52,54,58,48,50,54,50,51,52,58,47,50,55,50,51,51,54,53,49,52,51,49,52,54,49,50,52,55,48,61,76,66,37,65,93,78,49,56,67,65,60,51,52,49,50,38,37,75,74,65,68,56,60,61,99,88,58,82,90,78,85,79,82,131

Mean predict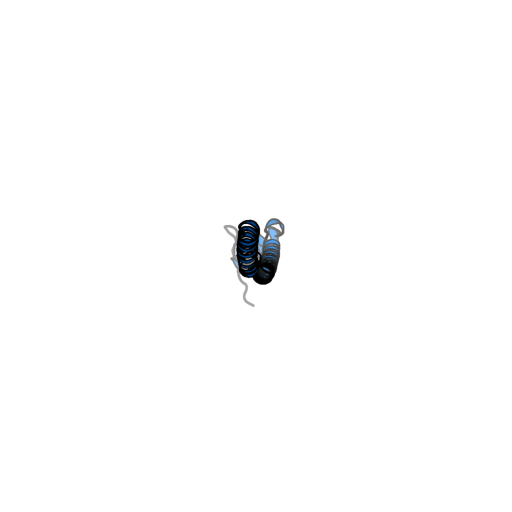ed aligned error: 16.08 Å

Foldseek 3Di:
DVVVVVVVVVVVVVVVVCVVCVVCQCPPCPHPVVVVVVVVVVVVVVVVVVVVVVVVVVVVVVVVVVDCVPPDVVVVVVCCCVPVVDDDVPDDDDDDDD

pLDDT: mean 77.74, std 13.42, range [52.66, 96.5]